Protein AF-A0ABC8QNP2-F1 (afdb_monomer)

pLDDT: mean 75.68, std 11.64, range [34.81, 89.25]

Mean predicted aligned error: 10.47 Å

Secondary structure (DSSP, 8-state):
---------SSSS---------TTSHHHHH--TT--------SS-SSTT---------PPPTTSS---S--TTS-TTTS-HHHHHHHHHHHHHHTTSSS----

Structure (mmCIF, N/CA/C/O backbone):
data_AF-A0ABC8QNP2-F1
#
_entry.id   AF-A0ABC8QNP2-F1
#
loop_
_atom_site.group_PDB
_atom_site.id
_atom_site.type_symbol
_atom_site.label_atom_id
_atom_site.label_alt_id
_atom_site.label_comp_id
_atom_site.label_asym_id
_atom_site.label_entity_id
_atom_site.label_seq_id
_atom_site.pdbx_PDB_ins_code
_atom_site.Cartn_x
_atom_site.Cartn_y
_atom_site.Cartn_z
_atom_site.occupancy
_atom_site.B_iso_or_equiv
_atom_site.auth_seq_id
_atom_site.auth_comp_id
_atom_site.auth_asym_id
_atom_site.auth_atom_id
_atom_site.pdbx_PDB_model_num
ATOM 1 N N . MET A 1 1 ? -1.364 -16.535 -2.649 1.00 61.59 1 MET A N 1
ATOM 2 C CA . MET A 1 1 ? -0.615 -16.080 -1.456 1.00 61.59 1 MET A CA 1
ATOM 3 C C . MET A 1 1 ? -1.493 -15.101 -0.686 1.00 61.59 1 MET A C 1
ATOM 5 O O . MET A 1 1 ? -2.273 -14.412 -1.330 1.00 61.59 1 MET A O 1
ATOM 9 N N . ALA A 1 2 ? -1.413 -15.038 0.644 1.00 64.31 2 ALA A N 1
ATOM 10 C CA . ALA A 1 2 ? -2.165 -14.057 1.429 1.00 64.31 2 ALA A CA 1
ATOM 11 C C . ALA A 1 2 ? -1.273 -13.489 2.531 1.00 64.31 2 ALA A C 1
ATOM 13 O O . ALA A 1 2 ? -0.657 -14.241 3.283 1.00 64.31 2 ALA A O 1
ATOM 14 N N . MET A 1 3 ? -1.225 -12.167 2.626 1.00 72.06 3 MET A N 1
ATOM 15 C CA . MET A 1 3 ? -0.503 -11.447 3.665 1.00 72.06 3 MET A CA 1
ATOM 16 C C . MET A 1 3 ? -1.512 -10.814 4.613 1.00 72.06 3 MET A C 1
ATOM 18 O O . MET A 1 3 ? -2.558 -10.326 4.187 1.00 72.06 3 MET A O 1
ATOM 22 N N . ARG A 1 4 ? -1.226 -10.867 5.913 1.00 71.62 4 ARG A N 1
ATOM 23 C CA . ARG A 1 4 ? -2.147 -10.369 6.931 1.00 71.62 4 ARG A CA 1
ATOM 24 C C . ARG A 1 4 ? -1.754 -8.963 7.335 1.00 71.62 4 ARG A C 1
ATOM 26 O O . ARG A 1 4 ? -0.727 -8.773 7.973 1.00 71.62 4 ARG A O 1
ATOM 33 N N . ILE A 1 5 ? -2.629 -8.014 7.039 1.00 71.25 5 ILE A N 1
ATOM 34 C CA . ILE A 1 5 ? -2.607 -6.704 7.679 1.00 71.25 5 ILE A CA 1
ATOM 35 C C . ILE A 1 5 ? -3.393 -6.868 8.982 1.00 71.25 5 ILE A C 1
ATOM 37 O O . ILE A 1 5 ? -4.622 -6.859 8.996 1.00 71.25 5 ILE A O 1
ATOM 41 N N . ALA A 1 6 ? -2.681 -7.161 10.069 1.00 65.56 6 ALA A N 1
ATOM 42 C CA . ALA A 1 6 ? -3.272 -7.329 11.391 1.00 65.56 6 ALA A CA 1
ATOM 43 C C . ALA A 1 6 ? -3.176 -6.005 12.149 1.00 65.56 6 ALA A C 1
ATOM 45 O O . ALA A 1 6 ? -2.321 -5.835 13.014 1.00 65.56 6 ALA A O 1
ATOM 46 N N . THR A 1 7 ? -4.040 -5.054 11.807 1.00 64.94 7 THR A N 1
ATOM 47 C CA . THR A 1 7 ? -4.173 -3.827 12.591 1.00 64.94 7 THR A CA 1
ATOM 48 C C . THR A 1 7 ? -5.522 -3.811 13.282 1.00 64.94 7 THR A C 1
ATOM 50 O O . THR A 1 7 ? -6.544 -4.157 12.693 1.00 64.94 7 THR A O 1
ATOM 53 N N . VAL A 1 8 ? -5.508 -3.468 14.566 1.00 71.38 8 VAL A N 1
ATOM 54 C CA . VAL A 1 8 ? -6.719 -3.327 15.370 1.00 71.38 8 VAL A CA 1
ATOM 55 C C . VAL A 1 8 ? -7.148 -1.860 15.293 1.00 71.38 8 VAL A C 1
ATOM 57 O O . VAL A 1 8 ? -6.336 -0.994 15.640 1.00 71.38 8 VAL A O 1
ATOM 60 N N . PRO A 1 9 ? -8.382 -1.567 14.841 1.00 75.75 9 PRO A N 1
ATOM 61 C CA . PRO A 1 9 ? -8.975 -0.238 14.945 1.00 75.75 9 PRO A CA 1
ATOM 62 C C . PRO A 1 9 ? -8.821 0.320 16.357 1.00 75.75 9 PRO A C 1
ATOM 64 O O . PRO A 1 9 ? -9.177 -0.342 17.331 1.00 75.75 9 PRO A O 1
ATOM 67 N N . LYS A 1 10 ? -8.254 1.523 16.475 1.00 79.12 10 LYS A N 1
ATOM 68 C CA . LYS A 1 10 ? -8.033 2.182 17.772 1.00 79.12 10 LYS A CA 1
ATOM 69 C C . LYS A 1 10 ? -9.307 2.830 18.308 1.00 79.12 10 LYS A C 1
ATOM 71 O O . LYS A 1 10 ? -9.472 2.938 19.517 1.00 79.12 10 LYS A O 1
ATOM 76 N N . THR A 1 11 ? -10.184 3.268 17.411 1.00 82.19 11 THR A N 1
ATOM 77 C CA . THR A 1 11 ? -11.458 3.925 17.719 1.00 82.19 11 THR A CA 1
ATOM 78 C C . THR A 1 11 ? -12.601 3.291 16.919 1.00 82.19 11 THR A C 1
ATOM 80 O O . THR A 1 11 ? -12.371 2.437 16.060 1.00 82.19 11 THR A O 1
ATOM 83 N N . HIS A 1 12 ? -13.836 3.712 17.203 1.00 82.12 12 HIS A N 1
ATOM 84 C CA . HIS A 1 12 ? -15.033 3.339 16.436 1.00 82.12 12 HIS A CA 1
ATOM 85 C C . HIS A 1 12 ? -15.215 4.164 15.150 1.00 82.12 12 HIS A C 1
ATOM 87 O O . HIS A 1 12 ? -16.187 3.963 14.427 1.00 82.12 12 HIS A O 1
ATOM 93 N N . GLU A 1 13 ? -14.303 5.095 14.881 1.00 84.62 13 GLU A N 1
ATOM 94 C CA . GLU A 1 13 ? -14.324 5.941 13.692 1.00 84.62 13 GLU A CA 1
ATOM 95 C C . GLU A 1 13 ? -13.595 5.276 12.520 1.00 84.62 13 GLU A C 1
ATOM 97 O O . GLU A 1 13 ? -12.790 4.348 12.691 1.00 84.62 13 GLU A O 1
ATOM 102 N N . ASP A 1 14 ? -13.863 5.794 11.321 1.00 83.94 14 ASP A N 1
ATOM 103 C CA . ASP A 1 14 ? -13.206 5.360 10.094 1.00 83.94 14 ASP A CA 1
ATOM 104 C C . ASP A 1 14 ? -11.701 5.625 10.163 1.00 83.94 14 ASP A C 1
ATOM 106 O O . ASP A 1 14 ? -11.245 6.723 10.477 1.00 83.94 14 ASP A O 1
ATOM 110 N N . GLN A 1 15 ? -10.918 4.595 9.850 1.00 80.19 15 GLN A N 1
ATOM 111 C CA . GLN A 1 15 ? -9.461 4.630 9.920 1.00 80.19 15 GLN A CA 1
ATOM 112 C C . GLN A 1 15 ? -8.856 4.240 8.576 1.00 80.19 15 GLN A C 1
ATOM 114 O O . GLN A 1 15 ? -9.313 3.308 7.912 1.00 80.19 15 GLN A O 1
ATOM 119 N N . VAL A 1 16 ? -7.798 4.955 8.194 1.00 80.88 16 VAL A N 1
ATOM 120 C CA . VAL A 1 16 ? -6.992 4.661 7.008 1.00 80.88 16 VAL A CA 1
ATOM 121 C C . VAL A 1 16 ? -5.707 3.980 7.457 1.00 80.88 16 VAL A C 1
ATOM 123 O O . VAL A 1 16 ? -5.005 4.481 8.335 1.00 80.88 16 VAL A O 1
ATOM 126 N N . TYR A 1 17 ? -5.395 2.847 6.833 1.00 79.56 17 TYR A N 1
ATOM 127 C CA . TYR A 1 17 ? -4.148 2.124 7.047 1.00 79.56 17 TYR A CA 1
ATOM 128 C C . TYR A 1 17 ? -3.345 2.092 5.757 1.00 79.56 17 TYR A C 1
ATOM 130 O O . TYR A 1 17 ? -3.864 1.725 4.703 1.00 79.56 17 TYR A O 1
ATOM 138 N N . LEU A 1 18 ? -2.073 2.457 5.870 1.00 79.81 18 LEU A N 1
ATOM 139 C CA . LEU A 1 18 ? -1.099 2.377 4.796 1.00 79.81 18 LEU A CA 1
ATOM 140 C C . LEU A 1 18 ? -0.098 1.270 5.117 1.00 79.81 18 LEU A C 1
ATOM 142 O O . LEU A 1 18 ? 0.428 1.205 6.228 1.00 79.81 18 LEU A O 1
ATOM 146 N N . CYS A 1 19 ? 0.180 0.419 4.135 1.00 78.88 19 CYS A N 1
ATOM 147 C CA . CYS A 1 19 ? 1.244 -0.572 4.210 1.00 78.88 19 CYS A CA 1
ATOM 148 C C . CYS A 1 19 ? 2.172 -0.373 3.011 1.00 78.88 19 CYS A C 1
ATOM 150 O O . CYS A 1 19 ? 1.703 -0.391 1.874 1.00 78.88 19 CYS A O 1
ATOM 152 N N . ARG A 1 20 ? 3.467 -0.186 3.280 1.00 80.44 20 ARG A N 1
ATOM 153 C CA . ARG A 1 20 ? 4.535 -0.121 2.276 1.00 80.44 20 ARG A CA 1
ATOM 154 C C . ARG A 1 20 ? 5.411 -1.358 2.449 1.00 80.44 20 ARG A C 1
ATOM 156 O O . ARG A 1 20 ? 5.709 -1.737 3.579 1.00 80.44 20 ARG A O 1
ATOM 163 N N . TYR A 1 21 ? 5.757 -1.991 1.338 1.00 83.12 21 TYR A N 1
ATOM 164 C CA . TYR A 1 21 ? 6.641 -3.150 1.296 1.00 83.12 21 TYR A CA 1
ATOM 165 C C . TYR A 1 21 ? 7.844 -2.776 0.450 1.00 83.12 21 TYR A C 1
ATOM 167 O O . TYR A 1 21 ? 7.662 -2.238 -0.640 1.00 83.12 21 TYR A O 1
ATOM 175 N N . GLU A 1 22 ? 9.033 -3.019 0.985 1.00 81.56 22 GLU A N 1
ATOM 176 C CA . GLU A 1 22 ? 10.285 -2.829 0.258 1.00 81.56 22 GLU A CA 1
ATOM 177 C C . GLU A 1 22 ? 10.441 -3.915 -0.817 1.00 81.56 22 GLU A C 1
ATOM 179 O O . GLU A 1 22 ? 9.721 -4.921 -0.826 1.00 81.56 22 GLU A O 1
ATOM 184 N N . ASP A 1 23 ? 11.330 -3.668 -1.769 1.00 80.62 23 ASP A N 1
ATOM 185 C CA . ASP A 1 23 ? 11.588 -4.520 -2.931 1.00 80.62 23 ASP A CA 1
ATOM 186 C C . ASP A 1 23 ? 12.110 -5.914 -2.548 1.00 80.62 23 ASP A C 1
ATOM 188 O O . ASP A 1 23 ? 11.795 -6.909 -3.207 1.00 80.62 23 ASP A O 1
ATOM 192 N N . ASP A 1 24 ? 12.822 -6.009 -1.428 1.00 83.69 24 ASP A N 1
ATOM 193 C CA . ASP A 1 24 ? 13.294 -7.258 -0.833 1.00 83.69 24 ASP A CA 1
ATOM 194 C C . ASP A 1 24 ? 12.197 -8.058 -0.101 1.00 83.69 24 ASP A C 1
ATOM 196 O O . ASP A 1 24 ? 12.400 -9.213 0.301 1.00 83.69 24 ASP A O 1
ATOM 200 N N . HIS A 1 25 ? 11.000 -7.487 0.057 1.00 86.00 25 HIS A N 1
ATOM 201 C CA . HIS A 1 25 ? 9.935 -8.131 0.800 1.00 86.00 25 HIS A CA 1
ATOM 202 C C . HIS A 1 25 ? 9.419 -9.356 0.036 1.00 86.00 25 HIS A C 1
ATOM 204 O O . HIS A 1 25 ? 9.091 -9.295 -1.149 1.00 86.00 25 HIS A O 1
ATOM 210 N N . HIS A 1 26 ? 9.229 -10.477 0.742 1.00 84.06 26 HIS A N 1
ATOM 211 C CA . HIS A 1 26 ? 8.802 -11.754 0.147 1.00 84.06 26 HIS A CA 1
ATOM 212 C C . HIS A 1 26 ? 7.561 -11.650 -0.752 1.00 84.06 26 HIS A C 1
ATOM 214 O O . HIS A 1 26 ? 7.425 -12.415 -1.701 1.00 84.06 26 HIS A O 1
ATOM 220 N N . LEU A 1 27 ? 6.635 -10.733 -0.449 1.00 83.25 27 LEU A N 1
ATOM 221 C CA . LEU A 1 27 ? 5.477 -10.494 -1.312 1.00 83.25 27 LEU A CA 1
ATOM 222 C C . LEU A 1 27 ? 5.901 -10.006 -2.700 1.00 83.25 27 LEU A C 1
ATOM 224 O O . LEU A 1 27 ? 5.379 -10.516 -3.683 1.00 83.25 27 LEU A O 1
ATOM 228 N N . ILE A 1 28 ? 6.817 -9.039 -2.758 1.00 84.00 28 ILE A N 1
ATOM 229 C CA . ILE A 1 28 ? 7.281 -8.407 -3.993 1.00 84.00 28 ILE A CA 1
ATOM 230 C C . ILE A 1 28 ? 8.089 -9.407 -4.814 1.00 84.00 28 ILE A C 1
ATOM 232 O O . ILE A 1 28 ? 7.780 -9.623 -5.982 1.00 84.00 28 ILE A O 1
ATOM 236 N N . LEU A 1 29 ? 9.010 -10.131 -4.171 1.00 86.50 29 LEU A N 1
ATOM 237 C CA . LEU A 1 29 ? 9.838 -11.159 -4.816 1.00 86.50 29 LEU A CA 1
ATOM 238 C C .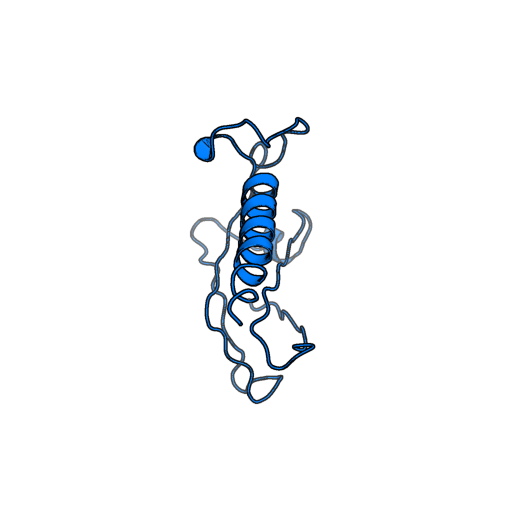 LEU A 1 29 ? 9.039 -12.306 -5.458 1.00 86.50 29 LEU A C 1
ATOM 240 O O . LEU A 1 29 ? 9.554 -13.025 -6.314 1.00 86.50 29 LEU A O 1
ATOM 244 N N . MET A 1 30 ? 7.797 -12.526 -5.023 1.00 86.31 30 MET A N 1
ATOM 245 C CA . MET A 1 30 ? 6.942 -13.598 -5.534 1.00 86.31 30 MET A CA 1
ATOM 246 C C . MET A 1 30 ? 5.957 -13.149 -6.614 1.00 86.31 30 MET A C 1
ATOM 248 O O . MET A 1 30 ? 5.347 -14.023 -7.238 1.00 86.31 30 MET A O 1
ATOM 252 N N . LEU A 1 31 ? 5.776 -11.840 -6.820 1.00 87.31 31 LEU A N 1
ATOM 253 C CA . LEU A 1 31 ? 4.904 -11.321 -7.871 1.00 87.31 31 LEU A CA 1
ATOM 254 C C . LEU A 1 31 ? 5.491 -11.648 -9.242 1.00 87.31 31 LEU A C 1
ATOM 256 O O . LEU A 1 31 ? 6.682 -11.470 -9.495 1.00 87.31 31 LEU A O 1
ATOM 260 N N . LYS A 1 32 ? 4.634 -12.122 -10.141 1.00 89.25 32 LYS A N 1
ATOM 261 C CA . LYS A 1 32 ? 4.970 -12.361 -11.543 1.00 89.25 32 LYS A CA 1
ATOM 262 C C . LYS A 1 32 ? 4.159 -11.449 -12.442 1.00 89.25 32 LYS A C 1
ATOM 264 O O . LYS A 1 32 ? 3.097 -10.955 -12.062 1.00 89.25 32 LYS A O 1
ATOM 269 N N . ASP A 1 33 ? 4.652 -11.265 -13.660 1.00 87.56 33 ASP A N 1
ATOM 270 C CA . ASP A 1 33 ? 3.897 -10.546 -14.676 1.00 87.56 33 ASP A CA 1
ATOM 271 C C . ASP A 1 33 ? 2.508 -11.178 -14.877 1.00 87.56 33 ASP A C 1
ATOM 273 O O . ASP A 1 33 ? 2.354 -12.403 -14.910 1.00 87.56 33 ASP A O 1
ATOM 277 N N . GLY A 1 34 ? 1.488 -10.325 -14.949 1.00 88.44 34 GLY A N 1
ATOM 278 C CA . GLY A 1 34 ? 0.081 -10.723 -15.015 1.00 88.44 34 GLY A CA 1
ATOM 279 C C . GLY A 1 34 ? -0.581 -11.103 -13.681 1.00 88.44 34 GLY A C 1
ATOM 280 O O . GLY A 1 34 ? -1.796 -11.342 -13.667 1.00 88.44 34 GLY A O 1
ATOM 281 N N . ASP A 1 35 ? 0.145 -11.132 -12.558 1.00 88.94 35 ASP A N 1
ATOM 282 C CA . ASP A 1 35 ? -0.469 -11.374 -11.250 1.00 88.94 35 ASP A CA 1
ATOM 283 C C . ASP A 1 35 ? -1.411 -10.234 -10.838 1.00 88.94 35 ASP A C 1
ATOM 285 O O . ASP A 1 35 ? -1.217 -9.055 -11.138 1.00 88.94 35 ASP A O 1
ATOM 289 N N . ARG A 1 36 ? -2.466 -10.592 -10.098 1.00 86.19 36 ARG A N 1
ATOM 290 C CA . ARG A 1 36 ? -3.452 -9.635 -9.582 1.00 86.19 36 ARG A CA 1
ATOM 291 C C . ARG A 1 36 ? -3.383 -9.557 -8.071 1.00 86.19 36 ARG A C 1
ATOM 293 O O . ARG A 1 36 ? -3.711 -10.521 -7.378 1.00 86.19 36 ARG A O 1
ATOM 300 N N . ILE A 1 37 ? -3.074 -8.370 -7.566 1.00 85.12 37 ILE A N 1
ATOM 301 C CA . ILE A 1 37 ? -3.145 -8.076 -6.138 1.00 85.12 37 ILE A CA 1
ATOM 302 C C . ILE A 1 37 ? -4.596 -7.759 -5.772 1.00 85.12 37 ILE A C 1
ATOM 304 O O . ILE A 1 37 ? -5.296 -7.033 -6.480 1.00 85.12 37 ILE A O 1
ATOM 308 N N . ARG A 1 38 ? -5.077 -8.348 -4.676 1.00 84.94 38 ARG A N 1
ATOM 309 C CA . ARG A 1 38 ? -6.415 -8.094 -4.136 1.00 84.94 38 ARG A CA 1
ATOM 310 C C . ARG A 1 38 ? -6.331 -7.924 -2.630 1.00 84.94 38 ARG A C 1
ATOM 312 O O . ARG A 1 38 ? -5.725 -8.751 -1.951 1.00 84.94 38 ARG A O 1
ATOM 319 N N . VAL A 1 39 ? -6.995 -6.894 -2.121 1.00 85.19 39 VAL A N 1
ATOM 320 C CA . VAL A 1 39 ? -7.241 -6.737 -0.687 1.00 85.19 39 VAL A CA 1
ATOM 321 C C . VAL A 1 39 ? -8.567 -7.414 -0.373 1.00 85.19 39 VAL A C 1
ATOM 323 O O . VAL A 1 39 ? -9.571 -7.172 -1.041 1.00 85.19 39 VAL A O 1
ATOM 326 N N . ALA A 1 40 ? -8.565 -8.295 0.621 1.00 84.62 40 ALA A N 1
ATOM 327 C CA . ALA A 1 40 ? -9.756 -9.009 1.049 1.00 84.62 40 ALA A CA 1
ATOM 328 C C . ALA A 1 40 ? -9.791 -9.113 2.572 1.00 84.62 40 ALA A C 1
ATOM 330 O O . ALA A 1 40 ? -8.756 -9.290 3.220 1.00 84.62 40 ALA A O 1
ATOM 331 N N . MET A 1 41 ? -10.998 -9.038 3.132 1.00 85.06 41 MET A N 1
ATOM 332 C CA . MET A 1 41 ? -11.225 -9.385 4.530 1.00 85.06 41 MET A CA 1
ATOM 333 C C . MET A 1 41 ? -11.107 -10.894 4.704 1.00 85.06 41 MET A C 1
ATOM 335 O O . MET A 1 41 ? -11.527 -11.676 3.850 1.00 85.06 41 MET A O 1
ATOM 339 N N . ARG A 1 42 ? -10.518 -11.308 5.825 1.00 84.12 42 ARG A N 1
ATOM 340 C CA . ARG A 1 42 ? -10.459 -12.722 6.185 1.00 84.12 42 ARG A CA 1
ATOM 341 C C . ARG A 1 42 ? -11.865 -13.224 6.514 1.00 84.12 42 ARG A C 1
ATOM 343 O O . ARG A 1 42 ? -12.601 -12.534 7.211 1.00 84.12 42 ARG A O 1
ATOM 350 N N . ASP A 1 43 ? -12.169 -14.445 6.091 1.00 84.00 43 ASP A N 1
ATOM 351 C CA . ASP A 1 43 ? -13.352 -15.186 6.519 1.00 84.00 43 ASP A CA 1
ATOM 352 C C . ASP A 1 43 ? -12.916 -16.460 7.277 1.00 84.00 43 ASP A C 1
ATOM 354 O O . ASP A 1 43 ? -12.222 -17.303 6.695 1.00 84.00 43 ASP A O 1
ATOM 358 N N . PRO A 1 44 ? -13.203 -16.587 8.588 1.00 84.94 44 PRO A N 1
ATOM 359 C CA . PRO A 1 44 ? -13.890 -15.608 9.436 1.00 84.94 44 PRO A CA 1
ATOM 360 C C . PRO A 1 44 ? -13.019 -14.374 9.769 1.00 84.94 44 PRO A C 1
ATOM 362 O O . PRO A 1 44 ? -11.783 -14.490 9.823 1.00 84.94 44 PRO A O 1
ATOM 365 N N . PRO A 1 45 ? -13.631 -13.201 10.048 1.00 83.19 45 PRO A N 1
ATOM 366 C CA . PRO A 1 45 ? -12.899 -11.990 10.419 1.00 83.19 45 PRO A CA 1
ATOM 367 C C . PRO A 1 45 ? -12.084 -12.184 11.700 1.00 83.19 45 PRO A C 1
ATOM 369 O O . PRO A 1 45 ? -12.567 -12.765 12.672 1.00 83.19 45 PRO A O 1
ATOM 372 N N . TYR A 1 46 ? -10.850 -11.667 11.723 1.00 80.19 46 TYR A N 1
ATOM 373 C CA . TYR A 1 46 ? -10.004 -11.717 12.924 1.00 80.19 46 TYR A CA 1
ATOM 374 C C . TYR A 1 46 ? -10.513 -10.773 14.024 1.00 80.19 46 TYR A C 1
ATOM 376 O O . TYR A 1 46 ? -10.546 -11.148 15.193 1.00 80.19 46 TYR A O 1
ATOM 384 N N . VAL A 1 47 ? -10.956 -9.570 13.643 1.00 81.75 47 VAL A N 1
ATOM 385 C CA . VAL A 1 47 ? -11.623 -8.614 14.534 1.00 81.75 47 VAL A CA 1
ATOM 386 C C . VAL A 1 47 ? -13.090 -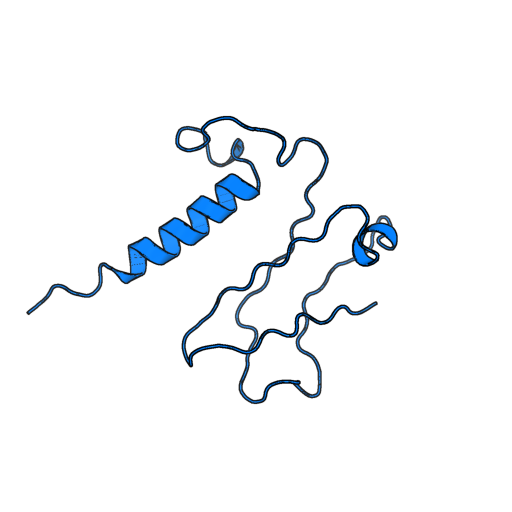8.535 14.121 1.00 81.75 47 VAL A C 1
ATOM 388 O O . VA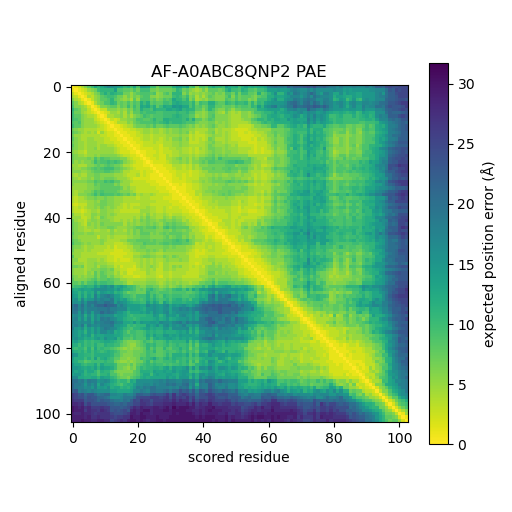L A 1 47 ? -13.400 -8.221 12.972 1.00 81.75 47 VAL A O 1
ATOM 391 N N . LYS A 1 48 ? -14.000 -8.859 15.044 1.00 82.56 48 LYS A N 1
ATOM 392 C CA . LYS A 1 48 ? -15.446 -8.788 14.793 1.00 82.56 48 LYS A CA 1
ATOM 393 C C . LYS A 1 48 ? -15.896 -7.330 14.692 1.00 82.56 48 LYS A C 1
ATOM 395 O O . LYS A 1 48 ? -15.428 -6.495 15.458 1.00 82.56 48 LYS A O 1
ATOM 400 N N . GLY A 1 49 ? -16.827 -7.052 13.780 1.00 83.38 49 GLY A N 1
ATOM 401 C CA . GLY A 1 49 ? -17.398 -5.714 13.584 1.00 83.38 49 GLY A CA 1
ATOM 402 C C . GLY A 1 49 ? -16.526 -4.754 12.771 1.00 83.38 49 GLY A C 1
ATOM 403 O O . GLY A 1 49 ? -16.895 -3.597 12.621 1.00 83.38 49 GLY A O 1
ATOM 404 N N . VAL A 1 50 ? -15.386 -5.213 12.244 1.00 83.75 50 VAL A N 1
ATOM 405 C CA . VAL A 1 50 ? -14.576 -4.428 11.305 1.00 83.75 50 VAL A CA 1
ATOM 406 C C . VAL A 1 50 ? -15.056 -4.693 9.888 1.00 83.75 50 VAL A C 1
ATOM 408 O O . VAL A 1 50 ? -15.217 -5.847 9.491 1.00 83.75 50 VAL A O 1
ATOM 411 N N . GLU A 1 51 ? -15.221 -3.623 9.118 1.00 85.56 51 GLU A N 1
ATOM 412 C CA . GLU A 1 51 ? -15.630 -3.669 7.719 1.00 85.56 51 GLU A CA 1
ATOM 413 C C . GLU A 1 51 ? -14.622 -2.927 6.840 1.00 85.56 51 GLU A C 1
ATOM 415 O O . GLU A 1 51 ? -14.144 -1.844 7.181 1.00 85.56 51 GLU A O 1
ATOM 420 N N . LEU A 1 52 ? -14.301 -3.509 5.684 1.00 85.88 52 LEU A N 1
ATOM 421 C CA . LEU A 1 52 ? -13.455 -2.861 4.688 1.00 85.88 52 LEU A CA 1
ATOM 422 C C . LEU A 1 52 ? -14.329 -1.990 3.780 1.00 85.88 52 LEU A C 1
ATOM 424 O O . LEU A 1 52 ? -14.979 -2.504 2.874 1.00 85.88 52 LEU A O 1
ATOM 428 N N . LYS A 1 53 ? -14.336 -0.673 4.015 1.00 86.56 53 LYS A N 1
ATOM 429 C CA . LYS A 1 53 ? -15.143 0.274 3.222 1.00 86.56 53 LYS A CA 1
ATOM 430 C C . LYS A 1 53 ? -14.552 0.556 1.841 1.00 86.56 53 LYS A C 1
ATOM 432 O O . LYS A 1 53 ? -15.271 0.582 0.847 1.00 86.56 53 LYS A O 1
ATOM 437 N N . LYS A 1 54 ? -13.244 0.811 1.780 1.00 85.31 54 LYS A N 1
ATOM 438 C CA . LYS A 1 54 ? -12.498 1.115 0.552 1.00 85.31 54 LYS A CA 1
ATOM 439 C C . LYS A 1 54 ? -11.098 0.523 0.653 1.00 85.31 54 LYS A C 1
ATOM 441 O O . LYS A 1 54 ? -10.548 0.425 1.746 1.00 85.31 54 LYS A O 1
ATOM 446 N N . PHE A 1 55 ? -10.527 0.151 -0.485 1.00 86.38 55 PHE A N 1
ATOM 447 C CA . PHE A 1 55 ? -9.137 -0.275 -0.582 1.00 86.38 55 PHE A CA 1
ATOM 448 C C . PHE A 1 55 ? -8.550 0.138 -1.928 1.00 86.38 55 PHE A C 1
ATOM 450 O O . PHE A 1 55 ? -9.276 0.330 -2.903 1.00 86.38 55 PHE A O 1
ATOM 457 N N . GLY A 1 56 ? -7.228 0.247 -1.967 1.00 83.75 56 GLY A N 1
ATOM 458 C CA . GLY A 1 56 ? -6.455 0.503 -3.170 1.00 83.75 56 GLY A CA 1
ATOM 459 C C . GLY A 1 56 ? -5.111 -0.206 -3.079 1.00 83.75 56 GLY A C 1
ATOM 460 O O . GLY A 1 56 ? -4.672 -0.608 -2.001 1.00 83.75 56 GLY A O 1
ATOM 461 N N . THR A 1 57 ? -4.470 -0.399 -4.221 1.00 82.56 57 THR A N 1
ATOM 462 C CA . THR A 1 57 ? -3.099 -0.899 -4.296 1.00 82.56 57 THR A CA 1
ATOM 463 C C . THR A 1 57 ? -2.405 -0.151 -5.416 1.00 82.56 57 THR A C 1
ATOM 465 O O . THR A 1 57 ? -3.003 0.068 -6.468 1.00 82.56 57 THR A O 1
ATOM 468 N N . HIS A 1 58 ? -1.165 0.244 -5.172 1.00 82.12 58 HIS A N 1
ATOM 469 C CA . HIS A 1 58 ? -0.321 0.910 -6.145 1.00 82.12 58 HIS A CA 1
ATOM 470 C C . HIS A 1 58 ? 1.056 0.250 -6.100 1.00 82.12 58 HIS A C 1
ATOM 472 O O . HIS A 1 58 ? 1.565 -0.017 -5.011 1.00 82.12 58 HIS A O 1
ATOM 478 N N . LEU A 1 59 ? 1.599 -0.080 -7.270 1.00 82.00 59 LEU A N 1
ATOM 479 C CA . LEU A 1 59 ? 2.966 -0.567 -7.412 1.00 82.00 59 LEU A CA 1
ATOM 480 C C . LEU A 1 59 ? 3.828 0.645 -7.735 1.00 82.00 59 LEU A C 1
ATOM 482 O O . LEU A 1 59 ? 3.509 1.360 -8.678 1.00 82.00 59 LEU A O 1
ATOM 486 N N . VAL A 1 60 ? 4.853 0.870 -6.921 1.00 78.94 60 VAL A N 1
ATOM 487 C CA . VAL A 1 60 ? 5.835 1.939 -7.113 1.00 78.94 60 VAL A CA 1
ATOM 488 C C . VAL A 1 60 ? 7.033 1.315 -7.815 1.00 78.94 60 VAL A C 1
ATOM 490 O O . VAL A 1 60 ? 7.553 0.307 -7.331 1.00 78.94 60 VAL A O 1
ATOM 493 N N . PHE A 1 61 ? 7.433 1.872 -8.951 1.00 76.62 61 PHE A N 1
ATOM 494 C CA . PHE A 1 61 ? 8.611 1.443 -9.700 1.00 76.62 61 PHE A CA 1
ATOM 495 C C . PHE A 1 61 ? 9.774 2.420 -9.490 1.00 76.62 61 PHE A C 1
ATOM 497 O O . PHE A 1 61 ? 9.590 3.519 -8.968 1.00 76.62 61 PHE A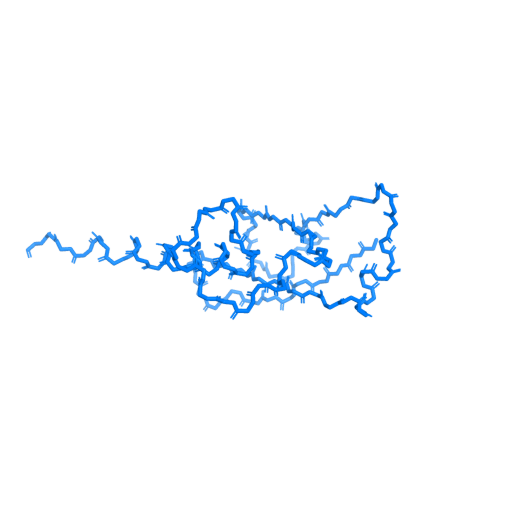 O 1
ATOM 504 N N . GLU A 1 62 ? 10.983 2.020 -9.891 1.00 70.50 62 GLU A N 1
ATOM 505 C CA . GLU A 1 62 ? 12.134 2.933 -9.943 1.00 70.50 62 GLU A CA 1
ATOM 506 C C . GLU A 1 62 ? 11.748 4.203 -10.724 1.00 70.50 62 GLU A C 1
ATOM 508 O O . GLU A 1 62 ? 11.170 4.104 -11.813 1.00 70.50 62 GLU A O 1
ATOM 513 N N . ASN A 1 63 ? 12.093 5.382 -10.197 1.00 67.38 63 ASN A N 1
ATOM 514 C CA . ASN A 1 63 ? 11.715 6.724 -10.667 1.00 67.38 63 ASN A CA 1
ATOM 515 C C . ASN A 1 63 ? 10.307 7.234 -10.297 1.00 67.38 63 ASN A C 1
ATOM 517 O O . ASN A 1 63 ? 10.032 8.407 -10.551 1.00 67.38 63 ASN A O 1
ATOM 521 N N . ASP A 1 64 ? 9.431 6.434 -9.674 1.00 72.06 64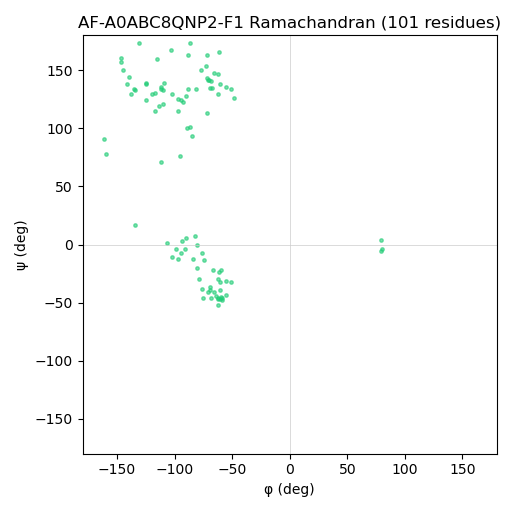 ASP A N 1
ATOM 522 C CA . ASP A 1 64 ? 8.100 6.912 -9.238 1.00 72.06 64 ASP A CA 1
ATOM 523 C C . ASP A 1 64 ? 8.138 7.697 -7.907 1.00 72.06 64 ASP A C 1
ATOM 525 O O . ASP A 1 64 ? 7.195 8.431 -7.590 1.00 72.06 64 ASP A O 1
ATOM 529 N N . ASP A 1 65 ? 9.197 7.528 -7.108 1.00 71.19 65 ASP A N 1
ATOM 530 C CA . ASP A 1 65 ? 9.345 8.116 -5.762 1.00 71.19 65 ASP A CA 1
ATOM 531 C C . ASP A 1 65 ? 10.743 8.730 -5.545 1.00 71.19 65 ASP A C 1
ATOM 533 O O . ASP A 1 65 ? 11.143 8.980 -4.414 1.00 71.19 65 ASP A O 1
ATOM 537 N N . ASP A 1 66 ? 11.489 8.970 -6.629 1.00 71.81 66 ASP A N 1
ATOM 538 C 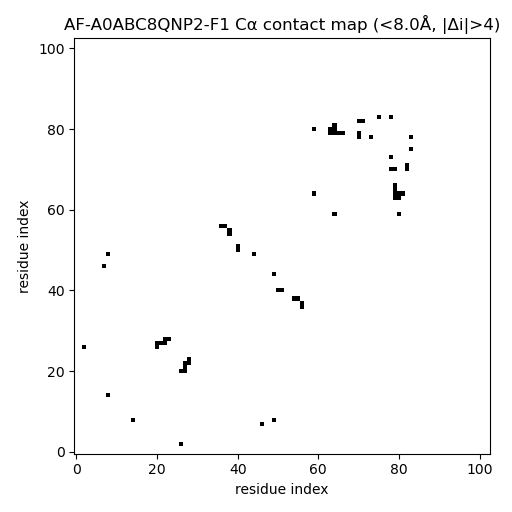CA . ASP A 1 66 ? 12.907 9.373 -6.592 1.00 71.81 66 ASP A CA 1
ATOM 539 C C . ASP A 1 66 ? 13.090 10.906 -6.549 1.00 71.81 66 ASP A C 1
ATOM 541 O O . ASP A 1 66 ? 14.203 11.426 -6.666 1.00 71.81 66 ASP A O 1
ATOM 545 N N . PHE A 1 67 ? 11.993 11.660 -6.441 1.00 71.44 67 PHE A N 1
ATOM 546 C CA . PHE A 1 67 ? 12.028 13.117 -6.408 1.00 71.44 67 PHE A CA 1
ATOM 547 C C . PHE A 1 67 ? 12.174 13.625 -4.969 1.00 71.44 67 PHE A C 1
ATOM 549 O O . PHE A 1 67 ? 11.207 13.744 -4.226 1.00 71.44 67 PHE A O 1
ATOM 556 N N . ASP A 1 68 ? 13.399 13.988 -4.594 1.00 67.50 68 ASP A N 1
ATOM 557 C CA . ASP A 1 68 ? 13.728 14.517 -3.258 1.00 67.50 68 ASP A CA 1
ATOM 558 C C . ASP A 1 68 ? 13.450 16.033 -3.091 1.00 67.50 68 ASP A C 1
ATOM 560 O O . ASP A 1 68 ? 13.863 16.652 -2.106 1.00 67.50 68 ASP A O 1
ATOM 564 N N . GLY A 1 69 ? 12.818 16.676 -4.079 1.00 75.75 69 GLY A N 1
ATOM 565 C CA . GLY A 1 69 ? 12.516 18.111 -4.064 1.00 75.75 69 GLY A CA 1
ATOM 566 C C . GLY A 1 69 ? 11.199 18.461 -3.363 1.00 75.75 69 GLY A C 1
ATOM 567 O O . GLY A 1 69 ? 10.411 17.596 -3.001 1.00 75.75 69 GLY A O 1
ATOM 568 N N . ASP A 1 70 ? 10.931 19.760 -3.202 1.00 77.06 70 ASP A N 1
ATOM 569 C CA . ASP A 1 70 ? 9.627 20.233 -2.723 1.00 77.06 70 ASP A CA 1
ATOM 570 C C . ASP A 1 70 ? 8.553 20.043 -3.808 1.00 77.06 70 ASP A C 1
ATOM 572 O O . ASP A 1 70 ? 8.595 20.675 -4.868 1.00 77.06 70 ASP A O 1
ATOM 576 N N . GLU A 1 71 ? 7.599 19.156 -3.536 1.00 77.69 71 GLU A N 1
ATOM 577 C CA . GLU A 1 71 ? 6.507 18.806 -4.443 1.00 77.69 71 GLU A CA 1
ATOM 578 C C . GLU A 1 71 ? 5.241 19.656 -4.258 1.00 77.69 71 GLU A C 1
ATOM 580 O O . GLU A 1 71 ? 4.290 19.507 -5.032 1.00 77.69 71 GLU A O 1
ATOM 585 N N . ASP A 1 72 ? 5.206 20.565 -3.274 1.00 75.81 72 ASP A N 1
ATOM 586 C CA . ASP A 1 72 ? 3.996 21.326 -2.922 1.00 75.81 72 ASP A CA 1
ATOM 587 C C . ASP A 1 72 ? 3.4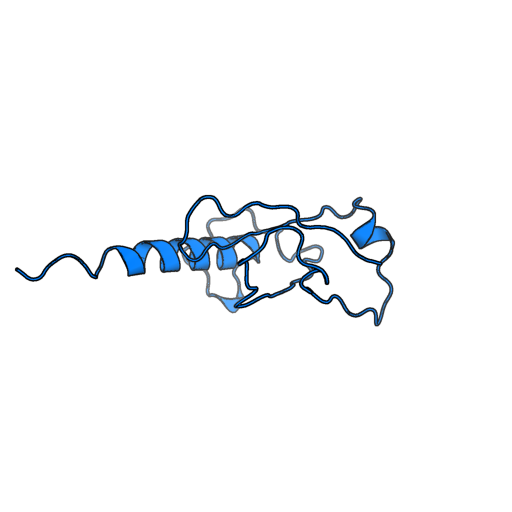87 22.213 -4.075 1.00 75.81 72 ASP A C 1
ATOM 589 O O . ASP A 1 72 ? 2.302 22.550 -4.125 1.00 75.81 72 ASP A O 1
ATOM 593 N N . ASN A 1 73 ? 4.370 22.588 -5.009 1.00 77.06 73 ASN A N 1
ATOM 594 C CA . ASN A 1 73 ? 4.053 23.421 -6.176 1.00 77.06 73 ASN A CA 1
ATOM 595 C C . ASN A 1 73 ? 4.008 22.644 -7.502 1.00 77.06 73 ASN A C 1
ATOM 597 O O . ASN A 1 73 ? 3.812 23.256 -8.556 1.00 77.06 73 ASN A O 1
ATOM 601 N N . LEU A 1 74 ? 4.233 21.328 -7.480 1.00 77.44 74 LEU A N 1
ATOM 602 C CA . LEU A 1 74 ? 4.150 20.504 -8.681 1.00 77.44 74 LEU A CA 1
ATOM 603 C C . LEU A 1 74 ? 2.693 20.231 -9.051 1.00 77.44 74 LEU A C 1
ATOM 605 O O . LEU A 1 74 ? 1.813 20.156 -8.194 1.00 77.44 74 LEU A O 1
ATOM 609 N N . ASP A 1 75 ? 2.448 20.054 -10.348 1.00 79.06 75 ASP A N 1
ATOM 610 C CA . ASP A 1 75 ? 1.164 19.543 -10.816 1.00 79.06 75 ASP A CA 1
ATOM 611 C C . ASP A 1 75 ? 0.931 18.124 -10.271 1.00 79.06 75 ASP A C 1
ATOM 613 O O . ASP A 1 75 ? 1.876 17.343 -10.146 1.00 79.06 75 ASP A O 1
ATOM 617 N N . GLU A 1 76 ? -0.322 17.754 -9.987 1.00 71.69 76 GLU A N 1
ATOM 618 C CA . GLU A 1 76 ? -0.645 16.421 -9.458 1.00 71.69 76 GLU A CA 1
ATOM 619 C C . GLU A 1 76 ? -0.114 15.298 -10.361 1.00 71.69 76 GLU A C 1
ATOM 621 O O . GLU A 1 76 ? 0.270 14.243 -9.867 1.00 71.69 76 GLU A O 1
ATOM 626 N N . SER A 1 77 ? -0.035 15.490 -11.682 1.00 74.81 77 SER A N 1
ATOM 627 C CA . SER A 1 77 ? 0.540 14.473 -12.574 1.00 74.81 77 SER A CA 1
ATOM 628 C C . SER A 1 77 ? 2.045 14.254 -12.364 1.00 74.81 77 SER A C 1
ATOM 630 O O . SER A 1 77 ? 2.540 13.177 -12.689 1.00 74.81 77 SER A O 1
ATOM 632 N N . GLN A 1 78 ? 2.743 15.232 -11.781 1.00 73.06 78 GLN A N 1
ATOM 633 C CA . GLN A 1 78 ? 4.194 15.268 -11.578 1.00 73.06 78 GLN A CA 1
ATOM 634 C C . GLN A 1 78 ? 4.631 14.931 -10.147 1.00 73.06 78 GLN A C 1
ATOM 636 O O . GLN A 1 78 ? 5.819 14.734 -9.918 1.00 73.06 78 GLN A O 1
ATOM 641 N N . GLN A 1 79 ? 3.696 14.861 -9.196 1.00 77.12 79 GLN A N 1
ATOM 642 C CA . GLN A 1 79 ? 3.988 14.480 -7.812 1.00 77.12 79 GLN A CA 1
ATOM 643 C C . GLN A 1 79 ? 4.308 12.986 -7.693 1.00 77.12 79 GLN A C 1
ATOM 645 O O . GLN A 1 79 ? 3.656 12.151 -8.344 1.00 77.12 79 GLN A O 1
ATOM 650 N N . SER A 1 80 ? 5.246 12.649 -6.808 1.00 79.75 80 SER A N 1
ATOM 651 C CA . SER A 1 80 ? 5.530 11.269 -6.424 1.00 79.75 80 SER A CA 1
ATOM 652 C C . SER A 1 80 ? 4.311 10.621 -5.773 1.00 79.75 80 SER A C 1
ATOM 654 O O . SER A 1 80 ? 3.333 11.265 -5.363 1.00 79.75 80 SER A O 1
ATOM 656 N N . VAL A 1 81 ? 4.353 9.296 -5.659 1.00 78.44 81 VAL A N 1
ATOM 657 C CA . VAL A 1 81 ? 3.314 8.548 -4.941 1.00 78.44 81 VAL A CA 1
ATOM 658 C C . VAL A 1 81 ? 3.262 8.986 -3.474 1.00 78.44 81 VAL A C 1
ATOM 660 O O . VAL A 1 81 ? 2.167 9.149 -2.923 1.00 78.44 81 VAL A O 1
ATOM 663 N N . SER A 1 82 ? 4.420 9.237 -2.857 1.00 76.56 82 SER A N 1
ATOM 664 C CA . SER A 1 82 ? 4.510 9.750 -1.489 1.00 76.56 82 SER A CA 1
ATOM 665 C C . SER A 1 82 ? 3.941 11.167 -1.360 1.00 76.56 82 SER A C 1
ATOM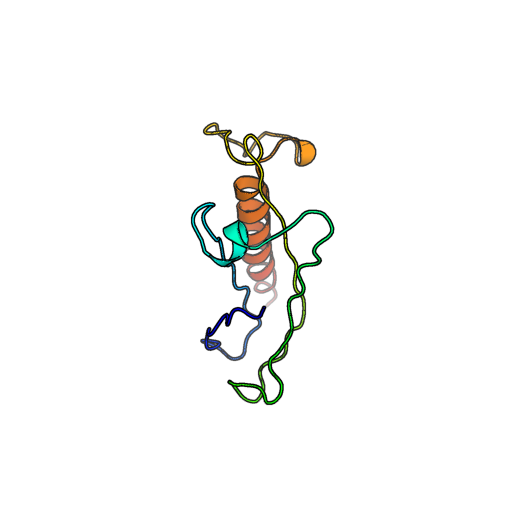 667 O O . SER A 1 82 ? 3.200 11.435 -0.405 1.00 76.56 82 SER A O 1
ATOM 669 N N . GLY A 1 83 ? 4.198 12.050 -2.330 1.00 77.69 83 GLY A N 1
ATOM 670 C CA . GLY A 1 83 ? 3.642 13.406 -2.376 1.00 77.69 83 GLY A CA 1
ATOM 671 C C . GLY A 1 83 ? 2.116 13.411 -2.474 1.00 77.69 83 GLY A C 1
ATOM 672 O O . GLY A 1 83 ? 1.430 13.967 -1.610 1.00 77.69 83 GLY A O 1
ATOM 673 N N . LYS A 1 84 ? 1.557 12.676 -3.444 1.00 79.69 84 LYS A N 1
ATOM 674 C CA . LYS A 1 84 ? 0.098 12.503 -3.610 1.00 79.69 84 LYS A CA 1
ATOM 675 C C . LYS A 1 84 ? -0.571 11.968 -2.348 1.00 79.69 84 LYS A C 1
ATOM 677 O O . LYS A 1 84 ? -1.637 12.438 -1.941 1.00 79.69 84 LYS A O 1
ATOM 682 N N . LEU A 1 85 ? 0.046 10.973 -1.712 1.00 78.44 85 LEU A N 1
ATOM 683 C CA . LEU A 1 85 ? -0.491 10.353 -0.508 1.00 78.44 85 LEU A CA 1
ATOM 684 C C . LEU A 1 85 ? -0.454 11.303 0.695 1.00 78.44 85 LEU A C 1
ATOM 686 O O . LEU A 1 85 ? -1.413 11.358 1.470 1.00 78.44 85 LEU A O 1
ATOM 690 N N . THR A 1 86 ? 0.616 12.084 0.824 1.00 76.88 86 THR A N 1
ATOM 691 C CA . THR A 1 86 ? 0.742 13.128 1.847 1.00 76.88 86 THR A CA 1
ATOM 692 C C . THR A 1 86 ? -0.338 14.193 1.666 1.00 76.88 86 THR A C 1
ATOM 694 O O . THR A 1 86 ? -1.038 14.524 2.629 1.00 76.88 86 THR A O 1
ATOM 697 N N . SER A 1 87 ? -0.553 14.653 0.431 1.00 73.69 87 SER A N 1
ATOM 698 C CA . SER A 1 87 ? -1.623 15.589 0.067 1.00 73.69 87 SER A CA 1
ATOM 699 C C . SER A 1 87 ? -3.011 15.040 0.399 1.00 73.69 87 SER A C 1
ATOM 701 O O . SER A 1 87 ? -3.804 15.726 1.046 1.00 73.69 87 SER A O 1
ATOM 703 N N . PHE A 1 88 ? -3.293 13.778 0.059 1.00 76.06 88 PHE A N 1
ATOM 704 C CA . PHE A 1 88 ? -4.556 13.116 0.399 1.00 76.06 88 PHE A CA 1
ATOM 705 C C . PHE A 1 88 ? -4.802 13.066 1.915 1.00 76.06 88 PHE A C 1
ATOM 707 O O . PHE A 1 88 ? -5.880 13.436 2.393 1.00 76.06 88 PHE A O 1
ATOM 714 N N . ILE A 1 89 ? -3.797 12.651 2.694 1.00 73.19 89 ILE A N 1
ATOM 715 C CA . ILE A 1 89 ? -3.903 12.583 4.157 1.00 73.19 89 ILE A CA 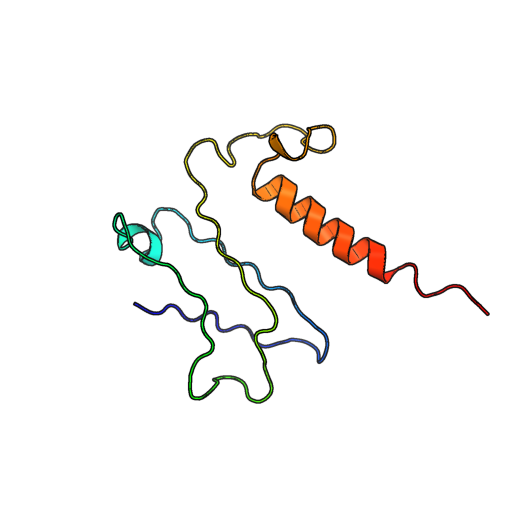1
ATOM 716 C C . ILE A 1 89 ? -4.106 13.988 4.739 1.00 73.19 89 ILE A C 1
ATOM 718 O O . ILE A 1 89 ? -4.985 14.181 5.582 1.00 73.19 89 ILE A O 1
ATOM 722 N N . ARG A 1 90 ? -3.357 14.990 4.268 1.00 72.50 90 ARG A N 1
ATOM 723 C CA . ARG A 1 90 ? -3.505 16.388 4.697 1.00 72.50 90 ARG A CA 1
ATOM 724 C C . ARG A 1 90 ? -4.901 16.932 4.390 1.00 72.50 90 ARG A C 1
ATOM 726 O O . ARG A 1 90 ? -5.526 17.509 5.279 1.00 72.50 90 ARG A O 1
ATOM 733 N N . PHE A 1 91 ? -5.410 16.708 3.180 1.00 67.62 91 PHE A N 1
ATOM 734 C CA . PHE A 1 91 ? -6.755 17.121 2.776 1.00 67.62 91 PHE A CA 1
ATOM 735 C C . PHE A 1 91 ? -7.833 16.480 3.657 1.00 67.62 91 PHE A C 1
ATOM 737 O O . PHE A 1 91 ? -8.720 17.173 4.159 1.00 67.62 91 PHE A O 1
ATOM 744 N N . SER A 1 92 ? -7.714 15.176 3.931 1.00 62.28 92 SER A N 1
ATOM 745 C CA . SER A 1 92 ? -8.647 14.466 4.815 1.00 62.28 92 SER A CA 1
ATOM 746 C C . SER A 1 92 ? -8.667 15.033 6.242 1.00 62.28 92 SER A C 1
ATOM 748 O O . SER A 1 92 ? -9.715 15.070 6.880 1.00 62.28 92 SER A O 1
ATOM 750 N N . LYS A 1 93 ? -7.529 15.548 6.726 1.00 60.91 93 LYS A N 1
ATOM 751 C CA . LYS A 1 93 ? -7.412 16.192 8.041 1.00 60.91 93 LYS A CA 1
ATOM 752 C C . LYS A 1 93 ? -8.001 17.605 8.059 1.00 60.91 93 LYS A C 1
ATOM 754 O O . LYS A 1 93 ? -8.619 17.989 9.046 1.00 60.91 93 LYS A O 1
ATOM 759 N N . ALA A 1 94 ? -7.827 18.370 6.980 1.00 60.59 94 ALA A N 1
ATOM 760 C CA . ALA A 1 94 ? -8.328 19.741 6.874 1.00 60.59 94 ALA A CA 1
ATOM 761 C C . ALA A 1 94 ? -9.864 19.802 6.797 1.00 60.59 94 ALA A C 1
ATOM 763 O O . ALA A 1 94 ? -10.474 20.682 7.399 1.00 60.59 94 ALA A O 1
ATOM 764 N N . ASN A 1 95 ? -10.494 18.839 6.118 1.00 55.06 95 ASN A N 1
ATOM 765 C CA . ASN A 1 95 ? -11.949 18.819 5.940 1.00 55.06 95 ASN A CA 1
ATOM 766 C C . ASN A 1 95 ? -12.728 18.410 7.209 1.00 55.06 95 ASN A C 1
ATOM 768 O O . ASN A 1 95 ? -13.934 18.619 7.294 1.00 55.06 95 ASN A O 1
ATOM 772 N N . ASN A 1 96 ? -12.043 17.858 8.216 1.00 53.72 96 ASN A N 1
ATOM 773 C CA . ASN A 1 96 ? -12.639 17.537 9.516 1.00 53.72 96 ASN A CA 1
ATOM 774 C C . ASN A 1 96 ? -12.671 18.743 10.474 1.00 53.72 96 ASN A C 1
ATOM 776 O O . ASN A 1 96 ? -13.346 18.684 11.496 1.00 53.72 96 ASN A O 1
ATOM 780 N N . HIS A 1 97 ? -11.968 19.840 10.162 1.00 45.19 97 HIS A N 1
ATOM 781 C CA . HIS A 1 97 ? -11.938 21.051 10.995 1.00 45.19 97 HIS A CA 1
ATOM 782 C C . HIS A 1 97 ? -12.954 22.127 10.581 1.00 45.19 97 HIS A C 1
ATOM 784 O O . HIS A 1 97 ? -13.124 23.109 11.295 1.00 45.19 97 HIS A O 1
ATOM 790 N N . THR A 1 98 ? -13.657 21.961 9.460 1.00 43.19 98 THR A N 1
ATOM 791 C CA . THR A 1 98 ? -14.604 22.960 8.930 1.00 43.19 98 THR A CA 1
ATOM 792 C C . THR A 1 98 ? -16.059 22.748 9.359 1.00 43.19 98 THR A C 1
ATOM 794 O O . THR A 1 98 ? -16.918 23.520 8.947 1.00 43.19 98 THR A O 1
ATOM 797 N N . SER A 1 99 ? -16.355 21.754 10.207 1.00 47.66 99 SER A N 1
ATOM 798 C CA . SER A 1 99 ? -17.728 21.498 10.690 1.00 47.66 99 SER A CA 1
ATOM 799 C C . SER A 1 99 ? -18.046 22.073 12.080 1.00 47.66 99 SER A C 1
ATOM 801 O O . SER A 1 99 ? -19.203 22.039 12.480 1.00 47.66 99 SER A O 1
ATOM 803 N N . ASP A 1 100 ? -17.075 22.672 12.780 1.00 40.75 100 ASP A N 1
ATOM 804 C CA . ASP A 1 100 ? -17.281 23.321 14.086 1.00 40.75 100 ASP A CA 1
ATOM 805 C C . ASP A 1 100 ? -17.113 24.848 13.984 1.00 40.75 100 ASP A C 1
ATOM 807 O O . ASP A 1 100 ? -16.146 25.430 14.466 1.00 40.75 100 ASP A O 1
ATOM 811 N N . SER A 1 101 ? -18.056 25.537 13.337 1.00 43.69 101 SER A N 1
ATOM 812 C CA . SER A 1 101 ? -18.456 26.883 13.788 1.00 43.69 101 SER A CA 1
ATOM 813 C C . SER A 1 101 ? -19.817 27.277 13.216 1.00 43.69 101 SER A C 1
ATOM 815 O O . SER A 1 101 ? -19.936 27.849 12.137 1.00 43.69 101 SER A O 1
ATOM 817 N N . SER A 1 102 ? -20.876 26.956 13.956 1.00 43.06 102 SER A N 1
ATOM 818 C CA . SER A 1 102 ? -22.174 27.636 13.874 1.00 43.06 102 SER A CA 1
ATOM 819 C C . SER A 1 102 ? -22.976 27.389 15.155 1.00 43.06 102 SER A C 1
ATOM 821 O O . SER A 1 102 ? -23.898 26.572 15.171 1.00 43.06 102 SER A O 1
ATOM 823 N N . HIS A 1 103 ? -22.631 28.108 16.226 1.00 34.81 103 HIS A N 1
ATOM 824 C CA . HIS A 1 103 ? -23.610 28.629 17.186 1.00 34.81 103 HIS A CA 1
ATOM 825 C C . HIS A 1 103 ? -23.046 29.819 17.959 1.00 34.81 103 HIS A C 1
ATOM 827 O O . HIS A 1 103 ? -21.884 29.719 18.408 1.00 34.81 103 HIS A O 1
#

Radius of gyration: 17.4 Å; Cα contacts (8 Å, |Δi|>4): 33; chains: 1; bounding box: 37×45×33 Å

Solvent-accessible surface area (backbone atoms only — not comparable to full-atom values): 7620 Å² total; per-residue (Å²): 140,89,83,84,86,87,75,78,79,91,59,99,63,94,78,87,85,88,87,87,78,59,76,86,34,71,72,54,72,67,64,53,92,90,66,80,89,79,91,76,82,59,87,76,58,90,58,82,95,71,77,88,86,78,86,85,85,83,88,84,54,94,78,44,68,72,72,90,65,87,52,90,84,49,55,80,92,73,39,31,62,65,51,50,50,50,51,51,54,51,50,60,58,55,68,68,64,72,77,80,82,87,130

Foldseek 3Di:
DDDDPDDDDPDPDDDDDDDDDDCPRPVNVPDDPPDDDDDDADVVHPDPPDDDPDDDDDDADPPLAPDPDDCPPPDPVPDHPVRVVVVVVVVVVVVVPPPPDDD

Sequence (103 aa):
MAMRIATVPKTHEDQVYLCRYEDDHHLILMLKDGDRIRVAMRDPPYVKGVELKKFGTHLVFENDDDFDGDEDNLDESQQSVSGKLTSFIRFSKANNHTSDSSH

Organism: NCBI:txid185542